Protein AF-X1KHT3-F1 (afdb_monomer)

InterPro domains:
  IPR025605 OST-HTH/LOTUS domain [PF12872] (5-56)
  IPR025605 OST-HTH/LOTUS domain [PS51644] (1-65)
  IPR041966 LOTUS-like domain [G3DSA:3.30.420.610] (1-63)

Radius of gyration: 14.32 Å; Cα contacts (8 Å, |Δi|>4): 78; chains: 1; bounding box: 42×28×34 Å

Organism: NCBI:txid412755

Mean predicted aligned error: 7.58 Å

pLDDT: mean 83.53, std 17.08, range [40.5, 95.5]

Folds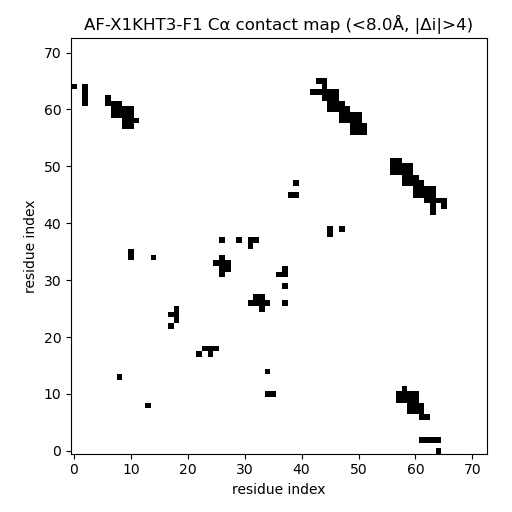eek 3Di:
DDLPPVFWDWQVVVVVVVCVVPVPDDVVVVVDPGSVRVVVVVVQFKDWDWAVVDVVIIIIIGTDPNPPDDDDD

Solvent-accessible surface area (backbone atoms only — not comparable to full-atom values): 4573 Å² total; per-residue (Å²): 132,77,62,60,85,88,52,65,40,48,48,70,59,51,52,56,50,48,37,70,78,35,73,83,64,50,44,55,84,76,76,22,96,33,61,71,58,47,50,60,75,40,58,80,51,35,41,77,46,79,40,77,91,41,88,75,64,42,48,31,36,26,68,37,73,75,74,71,91,80,76,88,134

Sequence (73 aa):
MVAREEEWINLSSMGSVLRRLDPAFDPRTFGHKGLLSLIKDYRKTFTLKRDDSKTPSVIYVALTAQQEDAGDG

Nearest PDB structures (foldseek):
  2kpm-assembly1_A  TM=7.748E-01  e=1.563E-02  Nitrosomonas europaea
  2kzv-assembly1_A  TM=6.275E-01  e=4.465E-02  Chromobacterium violaceum
  9bd2-assembly1_A  TM=5.610E-01  e=1.040E+00  Homo sapiens
  6wjh-assembly1_A  TM=5.458E-01  e=4.574E+00  Homo sapiens
  7q34-assembly2_C  TM=5.341E-01  e=9.594E+00  Lactococcus lactis subsp. lactis

Secondary structure (DSSP, 8-state):
----GGG-EEHHHHHHHHHHH-TT--GGGGT-SSHHHHHHHTTTTEEEEEETTSSSPEEEEEE----------

Structure (mmCIF, N/CA/C/O backbone):
data_AF-X1KHT3-F1
#
_entry.id   AF-X1KHT3-F1
#
loop_
_atom_site.group_PDB
_atom_site.id
_atom_site.type_symbol
_atom_site.label_atom_id
_atom_site.label_alt_id
_atom_site.label_comp_id
_atom_site.label_asym_id
_atom_site.label_entity_id
_atom_site.label_seq_id
_atom_site.pdbx_PDB_ins_code
_atom_site.Cartn_x
_atom_site.Cartn_y
_atom_site.Cartn_z
_atom_site.occupancy
_atom_site.B_iso_or_equiv
_atom_site.auth_seq_id
_atom_site.auth_comp_id
_atom_site.auth_asym_id
_atom_site.auth_atom_id
_atom_site.pdbx_PDB_model_num
ATOM 1 N N . MET A 1 1 ? -7.594 -0.104 22.134 1.00 47.69 1 MET A N 1
ATOM 2 C CA . MET A 1 1 ? -6.627 -1.219 22.166 1.00 47.69 1 MET A CA 1
ATOM 3 C C . MET A 1 1 ? -5.422 -0.791 21.356 1.00 47.69 1 MET A C 1
ATOM 5 O O . MET A 1 1 ? -5.592 -0.300 20.247 1.00 47.69 1 MET A O 1
ATOM 9 N N . VAL A 1 2 ? -4.249 -0.834 21.980 1.00 41.78 2 VAL A N 1
ATOM 10 C CA . VAL A 1 2 ? -2.981 -0.357 21.426 1.00 41.78 2 VAL A CA 1
ATOM 11 C C . VAL A 1 2 ? -2.595 -1.319 20.306 1.00 41.78 2 VAL A C 1
ATOM 13 O O . VAL A 1 2 ? -2.352 -2.490 20.585 1.00 41.78 2 VAL A O 1
ATOM 16 N N . ALA A 1 3 ? -2.570 -0.862 19.047 1.00 48.88 3 ALA A N 1
ATOM 17 C CA . ALA A 1 3 ? -1.702 -1.509 18.066 1.00 48.88 3 ALA A CA 1
ATOM 18 C C . ALA A 1 3 ? -0.333 -1.499 18.734 1.00 48.88 3 ALA A C 1
ATOM 20 O O . ALA A 1 3 ? 0.156 -0.398 19.003 1.00 48.88 3 ALA A O 1
ATOM 21 N N . ARG A 1 4 ? 0.164 -2.676 19.159 1.00 51.72 4 ARG A N 1
ATOM 22 C CA . ARG A 1 4 ? 1.403 -2.789 19.937 1.00 51.72 4 ARG A CA 1
ATOM 23 C C . ARG A 1 4 ? 2.392 -1.863 19.259 1.00 51.72 4 ARG A C 1
ATOM 25 O O . ARG A 1 4 ? 2.649 -2.022 18.070 1.00 51.72 4 ARG A O 1
ATOM 32 N N . GLU A 1 5 ? 2.842 -0.831 19.964 1.00 49.69 5 GLU A N 1
ATOM 33 C CA . GLU A 1 5 ? 3.650 0.245 19.374 1.00 49.69 5 GLU A CA 1
ATOM 34 C C . GLU A 1 5 ? 4.931 -0.313 18.711 1.00 49.69 5 GLU A C 1
ATOM 36 O O . GLU A 1 5 ? 5.549 0.341 17.877 1.00 49.69 5 GLU A O 1
ATOM 41 N N . GLU A 1 6 ? 5.243 -1.573 19.026 1.00 54.84 6 GLU A N 1
ATOM 42 C CA . GLU A 1 6 ? 6.250 -2.478 18.481 1.00 54.84 6 GLU A CA 1
ATOM 43 C C . GLU A 1 6 ? 6.015 -2.977 17.033 1.00 54.84 6 GLU A C 1
ATOM 45 O O . GLU A 1 6 ? 6.934 -3.554 16.457 1.00 54.84 6 GLU A O 1
ATOM 50 N N . GLU A 1 7 ? 4.849 -2.766 16.406 1.00 75.81 7 GLU A N 1
ATOM 51 C CA . GLU A 1 7 ? 4.530 -3.331 15.073 1.00 75.81 7 GLU A CA 1
ATOM 52 C C . GLU A 1 7 ? 4.407 -2.286 13.946 1.00 75.81 7 GLU A C 1
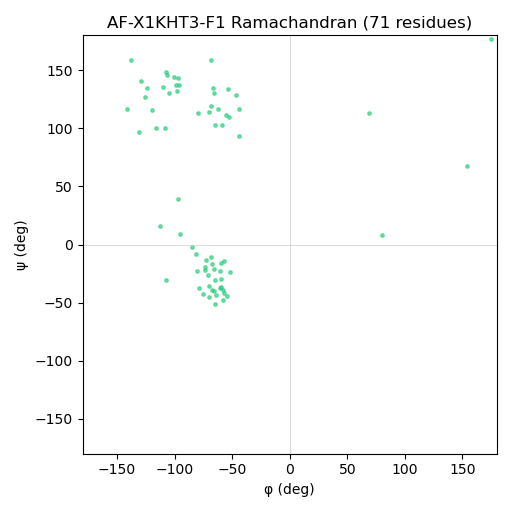ATOM 54 O O . GLU A 1 7 ? 3.884 -2.558 12.866 1.00 75.81 7 GLU A O 1
ATOM 59 N N . TRP A 1 8 ? 4.902 -1.065 14.160 1.00 89.75 8 TRP A N 1
ATOM 60 C CA . TRP A 1 8 ? 5.063 -0.109 13.062 1.00 89.75 8 TRP A CA 1
ATOM 61 C C . TRP A 1 8 ? 6.325 -0.428 12.268 1.00 89.75 8 TRP A C 1
ATOM 63 O O . TRP A 1 8 ? 7.443 -0.229 12.739 1.00 89.75 8 TRP A O 1
ATOM 73 N N . ILE A 1 9 ? 6.160 -0.852 11.020 1.00 92.50 9 ILE A N 1
ATOM 74 C CA . ILE A 1 9 ? 7.276 -1.123 10.113 1.00 92.50 9 ILE A CA 1
ATOM 75 C C . ILE A 1 9 ? 7.387 -0.037 9.050 1.00 92.50 9 ILE A C 1
ATOM 77 O O . ILE A 1 9 ? 6.396 0.519 8.579 1.00 92.50 9 ILE A O 1
ATOM 81 N N . ASN A 1 10 ? 8.614 0.277 8.642 1.00 93.94 10 ASN A N 1
ATOM 82 C CA . ASN A 1 10 ? 8.852 1.200 7.539 1.00 93.94 10 ASN A CA 1
ATOM 83 C C . ASN A 1 10 ? 8.337 0.590 6.222 1.00 93.94 10 ASN A C 1
ATOM 85 O O . ASN A 1 10 ? 8.685 -0.542 5.875 1.00 93.94 10 ASN A O 1
ATOM 89 N N . LEU A 1 11 ? 7.546 1.348 5.463 1.00 94.25 11 LEU A N 1
ATOM 90 C CA . LEU A 1 11 ? 6.940 0.885 4.214 1.00 94.25 11 LEU A CA 1
ATOM 91 C C . LEU A 1 11 ? 7.988 0.467 3.168 1.00 94.25 11 LEU A C 1
ATOM 93 O O . LEU A 1 11 ? 7.787 -0.508 2.443 1.00 94.25 11 LEU A O 1
ATOM 97 N N . SER A 1 12 ? 9.118 1.172 3.098 1.00 92.44 12 SER A N 1
ATOM 98 C CA . SER A 1 12 ? 10.226 0.833 2.197 1.00 92.44 12 SER A CA 1
ATOM 99 C C . SER A 1 12 ? 10.891 -0.484 2.599 1.00 92.44 12 SER A C 1
ATOM 101 O O . SER A 1 12 ? 11.221 -1.302 1.735 1.00 92.44 12 SER A O 1
ATOM 103 N N . SER A 1 13 ? 11.038 -0.730 3.906 1.00 93.75 13 SER A N 1
ATOM 104 C CA . SER A 1 13 ? 11.523 -2.015 4.420 1.00 93.75 13 SER A CA 1
ATOM 105 C C . SER A 1 13 ? 10.551 -3.144 4.084 1.00 93.75 13 SER A C 1
ATOM 107 O O . SER A 1 13 ? 10.985 -4.181 3.587 1.00 93.75 13 SER A O 1
ATOM 109 N N . MET A 1 14 ? 9.241 -2.924 4.252 1.00 93.44 14 MET A N 1
ATOM 110 C CA . MET A 1 14 ? 8.214 -3.898 3.868 1.00 93.44 14 MET A CA 1
ATOM 111 C C . MET A 1 14 ? 8.301 -4.248 2.379 1.00 93.44 14 MET A C 1
ATOM 113 O O . MET A 1 14 ? 8.351 -5.423 2.032 1.00 93.44 14 MET A O 1
ATOM 117 N N . GLY A 1 15 ? 8.402 -3.250 1.495 1.00 93.12 15 GLY A N 1
ATOM 118 C CA . GLY A 1 15 ? 8.553 -3.488 0.055 1.00 93.12 15 GLY A CA 1
ATOM 119 C C . GLY A 1 15 ? 9.815 -4.271 -0.306 1.00 93.12 15 GLY A C 1
ATOM 120 O O . GLY A 1 15 ? 9.777 -5.141 -1.174 1.00 93.12 15 GLY A O 1
ATOM 121 N N . SER A 1 16 ? 10.916 -4.012 0.401 1.00 93.62 16 SER A N 1
ATOM 122 C CA . SER A 1 16 ? 12.171 -4.747 0.211 1.00 93.62 16 SER A CA 1
ATOM 123 C C . SER A 1 16 ? 12.041 -6.215 0.618 1.00 93.62 16 SER A C 1
ATOM 125 O O . SER A 1 16 ? 12.565 -7.087 -0.069 1.00 93.62 16 SER A O 1
ATOM 127 N N . VAL A 1 17 ? 11.333 -6.503 1.715 1.00 94.31 17 VAL A N 1
ATOM 128 C CA . VAL A 1 17 ? 11.064 -7.877 2.165 1.00 94.31 17 VAL A CA 1
ATOM 129 C C . VAL A 1 17 ? 10.097 -8.584 1.219 1.00 94.31 17 VAL A C 1
ATOM 131 O O . VAL A 1 17 ? 10.388 -9.702 0.805 1.00 94.31 17 VAL A O 1
ATOM 134 N N . LEU A 1 18 ? 9.008 -7.928 0.803 1.00 93.62 18 LEU A N 1
ATOM 135 C CA . LEU A 1 18 ? 8.040 -8.489 -0.148 1.00 93.62 18 LEU A CA 1
ATOM 136 C C . LEU A 1 18 ? 8.724 -8.954 -1.432 1.00 93.62 18 LEU A C 1
ATOM 138 O O . LEU A 1 18 ? 8.494 -10.072 -1.869 1.00 93.62 18 LEU A O 1
ATOM 142 N N . ARG A 1 19 ? 9.644 -8.152 -1.974 1.00 93.50 19 ARG A N 1
ATOM 143 C CA . ARG A 1 19 ? 10.377 -8.505 -3.196 1.00 93.50 19 ARG A CA 1
ATOM 144 C C . ARG A 1 19 ? 11.443 -9.589 -3.003 1.00 93.50 19 ARG A C 1
ATOM 146 O O . ARG A 1 19 ? 11.873 -10.197 -3.976 1.00 93.50 19 ARG A O 1
ATOM 153 N N . ARG A 1 20 ? 11.895 -9.829 -1.766 1.00 95.25 20 ARG A N 1
ATOM 154 C CA . ARG A 1 20 ? 12.761 -10.976 -1.431 1.00 95.25 20 ARG A CA 1
ATOM 155 C C . ARG A 1 20 ? 11.960 -12.270 -1.310 1.00 95.25 20 ARG A C 1
ATOM 157 O O . ARG A 1 20 ? 12.474 -13.315 -1.686 1.00 95.25 20 ARG A O 1
ATOM 164 N N . LEU A 1 21 ? 10.745 -12.192 -0.768 1.00 95.50 21 LEU A N 1
ATOM 165 C CA . LEU A 1 21 ? 9.844 -13.337 -0.618 1.00 95.50 21 LEU A CA 1
ATOM 166 C C . LEU A 1 21 ? 9.207 -13.733 -1.952 1.00 95.50 21 LEU A C 1
ATOM 168 O O . LEU A 1 21 ? 9.152 -14.912 -2.281 1.00 95.50 21 LEU A O 1
ATOM 172 N N . ASP A 1 22 ? 8.775 -12.741 -2.723 1.00 94.62 22 ASP A N 1
ATOM 173 C CA . ASP A 1 22 ? 8.218 -12.895 -4.058 1.00 94.62 22 ASP A CA 1
ATOM 174 C C . ASP A 1 22 ? 8.907 -11.908 -5.021 1.00 94.62 22 ASP A C 1
ATOM 176 O O . ASP A 1 22 ? 8.536 -10.732 -5.098 1.00 94.62 22 ASP A O 1
ATOM 180 N N . PRO A 1 23 ? 9.923 -12.358 -5.778 1.00 94.12 23 PRO A N 1
ATOM 181 C CA . PRO A 1 23 ? 10.608 -11.524 -6.765 1.00 94.12 23 PRO A CA 1
ATOM 182 C C . PRO A 1 23 ? 9.701 -10.994 -7.882 1.00 94.12 23 PRO A C 1
ATOM 184 O O . PRO A 1 23 ? 10.038 -9.978 -8.498 1.00 94.12 23 PRO A O 1
ATOM 187 N N . ALA A 1 24 ? 8.569 -11.659 -8.149 1.00 93.75 24 ALA A N 1
ATOM 188 C CA . ALA A 1 24 ? 7.585 -11.227 -9.138 1.00 93.75 24 ALA A CA 1
ATOM 189 C C . ALA A 1 24 ? 6.638 -10.146 -8.592 1.00 93.75 24 ALA A C 1
ATOM 191 O O . ALA A 1 24 ? 5.896 -9.537 -9.365 1.00 93.75 24 ALA A O 1
ATOM 192 N N . PHE A 1 25 ? 6.692 -9.855 -7.288 1.00 93.81 25 PHE A N 1
ATOM 193 C CA . PHE A 1 25 ? 5.879 -8.817 -6.678 1.00 93.81 25 PHE A CA 1
ATOM 194 C C . PHE A 1 25 ? 6.203 -7.435 -7.266 1.00 93.81 25 PHE A C 1
ATOM 196 O O . PHE A 1 25 ? 7.300 -6.878 -7.100 1.00 93.81 25 PHE A O 1
ATOM 203 N N . ASP A 1 26 ? 5.202 -6.847 -7.916 1.00 90.50 26 ASP A N 1
ATOM 204 C CA . ASP A 1 26 ? 5.205 -5.469 -8.393 1.00 90.50 26 ASP A CA 1
ATOM 205 C C . ASP A 1 26 ? 3.808 -4.855 -8.178 1.00 90.50 26 ASP A C 1
ATOM 207 O O . ASP A 1 26 ? 2.847 -5.295 -8.802 1.00 90.50 26 ASP A O 1
ATOM 211 N N . PRO A 1 27 ? 3.659 -3.808 -7.344 1.00 91.88 27 PRO A N 1
ATOM 212 C CA . PRO A 1 27 ? 2.385 -3.111 -7.140 1.00 91.88 27 PRO A CA 1
ATOM 213 C C . PRO A 1 27 ? 1.699 -2.643 -8.435 1.00 91.88 27 PRO A C 1
ATOM 215 O O . PRO A 1 27 ? 0.484 -2.446 -8.458 1.00 91.88 27 PRO A O 1
ATOM 218 N N . ARG A 1 28 ? 2.462 -2.458 -9.518 1.00 91.25 28 ARG A N 1
ATOM 219 C CA . ARG A 1 28 ? 1.948 -2.029 -10.823 1.00 91.25 28 ARG A CA 1
ATOM 220 C C . ARG A 1 28 ? 1.132 -3.103 -11.529 1.00 91.25 28 ARG A C 1
ATOM 222 O O . ARG A 1 28 ? 0.247 -2.740 -12.298 1.00 91.25 28 ARG A O 1
ATOM 229 N N . THR A 1 29 ? 1.363 -4.390 -11.253 1.00 92.94 29 THR A N 1
ATOM 230 C CA . THR A 1 29 ? 0.530 -5.480 -11.803 1.00 92.94 29 THR A CA 1
ATOM 231 C C . THR A 1 29 ? -0.899 -5.427 -11.260 1.00 92.94 29 THR A C 1
ATOM 233 O O . THR A 1 29 ? -1.823 -5.899 -11.911 1.00 92.94 29 THR A O 1
ATOM 236 N N . PHE A 1 30 ? -1.086 -4.764 -10.117 1.00 89.62 30 PHE A N 1
ATOM 237 C CA . PHE A 1 30 ? -2.376 -4.487 -9.490 1.00 89.62 30 PHE A CA 1
ATOM 238 C C . PHE A 1 30 ? -2.936 -3.096 -9.851 1.00 89.62 30 PHE A C 1
ATOM 240 O O . PHE A 1 30 ? -3.899 -2.644 -9.244 1.00 89.62 30 PHE A O 1
ATOM 247 N N . GLY A 1 31 ? -2.331 -2.372 -10.802 1.00 93.19 31 GLY A N 1
ATOM 248 C CA . GLY A 1 31 ? -2.783 -1.035 -11.214 1.00 93.19 31 GLY A CA 1
ATOM 249 C C . GLY A 1 31 ? -2.346 0.114 -10.295 1.00 93.19 31 GLY A C 1
ATOM 250 O O . GLY A 1 31 ? -2.759 1.258 -10.492 1.00 93.19 31 GLY A O 1
ATOM 251 N N . HIS A 1 32 ? -1.475 -0.142 -9.315 1.00 94.81 32 HIS A N 1
ATOM 252 C CA . HIS A 1 32 ? -1.007 0.879 -8.379 1.00 94.81 32 HIS A CA 1
ATOM 253 C C . HIS A 1 32 ? 0.342 1.476 -8.783 1.00 94.81 32 HIS A C 1
ATOM 255 O O . HIS A 1 32 ? 1.267 0.790 -9.207 1.00 94.81 32 HIS A O 1
ATOM 261 N N . LYS A 1 33 ? 0.509 2.785 -8.557 1.00 92.25 33 LYS A N 1
ATOM 262 C CA . LYS A 1 33 ? 1.764 3.503 -8.866 1.00 92.25 33 LYS A CA 1
ATOM 263 C C . LYS A 1 33 ? 2.951 3.082 -7.983 1.00 92.25 33 LYS A C 1
ATOM 265 O O . LYS A 1 33 ? 4.096 3.377 -8.313 1.00 92.25 33 LYS A O 1
ATOM 270 N N . GLY A 1 34 ? 2.682 2.415 -6.862 1.00 93.00 34 GLY A N 1
ATOM 271 C CA . GLY A 1 34 ? 3.680 1.905 -5.926 1.00 93.00 34 GLY A CA 1
ATOM 272 C C . GLY A 1 34 ? 3.032 1.295 -4.685 1.00 93.00 34 GLY A C 1
ATOM 273 O O . GLY A 1 34 ? 1.813 1.369 -4.515 1.00 93.00 34 GLY A O 1
ATOM 274 N N . LEU A 1 35 ? 3.856 0.737 -3.793 1.00 94.12 35 LEU A N 1
ATOM 275 C CA . LEU A 1 35 ? 3.388 -0.008 -2.619 1.00 94.12 35 LEU A CA 1
ATOM 276 C C . LEU A 1 35 ? 2.475 0.827 -1.713 1.00 94.12 35 LEU A C 1
ATOM 278 O O . LEU A 1 35 ? 1.450 0.336 -1.264 1.00 94.12 35 LEU A O 1
ATOM 282 N N . LEU A 1 36 ? 2.779 2.115 -1.515 1.00 94.19 36 LEU A N 1
ATOM 283 C CA . LEU A 1 36 ? 1.915 3.012 -0.739 1.00 94.19 36 LEU A CA 1
ATOM 284 C C . LEU A 1 36 ? 0.492 3.087 -1.304 1.00 94.19 36 LEU A C 1
ATOM 286 O O . LEU A 1 36 ? -0.465 3.124 -0.540 1.00 94.19 36 LEU A O 1
ATOM 290 N N . SER A 1 37 ? 0.350 3.158 -2.630 1.00 95.12 37 SER A N 1
ATOM 291 C CA . SER A 1 37 ? -0.970 3.244 -3.256 1.00 95.12 37 SER A CA 1
ATOM 292 C C . SER A 1 37 ? -1.734 1.934 -3.130 1.00 95.12 37 SER A C 1
ATOM 294 O O . SER A 1 37 ? -2.935 2.002 -2.934 1.00 95.12 37 SER A O 1
ATOM 296 N N . LEU A 1 38 ? -1.050 0.791 -3.205 1.00 94.69 38 LEU A N 1
ATOM 297 C CA . LEU A 1 38 ? -1.660 -0.521 -2.999 1.00 94.69 38 LEU A CA 1
ATOM 298 C C . LEU A 1 38 ? -2.162 -0.666 -1.557 1.00 94.69 38 LEU A C 1
ATOM 300 O O . LEU A 1 38 ? -3.321 -0.975 -1.330 1.00 94.69 38 LEU A O 1
ATOM 304 N N . ILE A 1 3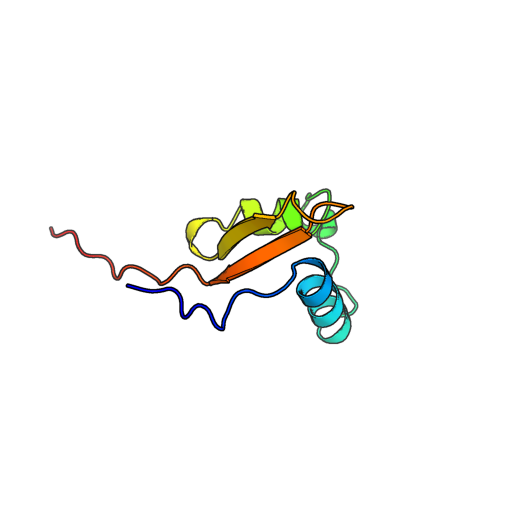9 ? -1.315 -0.379 -0.566 1.00 93.44 39 ILE A N 1
ATOM 305 C CA . ILE A 1 39 ? -1.664 -0.557 0.854 1.00 93.44 39 ILE A CA 1
ATOM 306 C C . ILE A 1 39 ? -2.804 0.373 1.294 1.00 93.44 39 ILE A C 1
ATOM 308 O O . ILE A 1 39 ? -3.602 -0.001 2.150 1.00 93.44 39 ILE A O 1
ATOM 312 N N . LYS A 1 40 ? -2.929 1.561 0.688 1.00 92.94 40 LYS A N 1
ATOM 313 C CA . LYS A 1 40 ? -4.043 2.487 0.954 1.00 92.94 40 LYS A CA 1
ATOM 314 C C . LYS A 1 40 ? -5.420 1.894 0.645 1.00 92.94 40 LYS A C 1
ATOM 316 O O . LYS A 1 40 ? -6.380 2.258 1.326 1.00 92.94 40 LYS A O 1
ATOM 321 N N . ASP A 1 41 ? -5.516 0.984 -0.318 1.00 94.12 41 ASP A N 1
ATOM 322 C CA . ASP A 1 41 ? -6.782 0.330 -0.664 1.00 94.12 41 ASP A CA 1
ATOM 323 C C . ASP A 1 41 ? -7.193 -0.706 0.398 1.00 94.12 41 ASP A C 1
ATOM 325 O O . ASP A 1 41 ? -8.378 -0.961 0.605 1.00 94.12 41 ASP A O 1
ATOM 329 N N . TYR A 1 42 ? -6.233 -1.201 1.185 1.00 91.25 42 TYR A N 1
ATOM 330 C CA . TYR A 1 42 ? -6.435 -2.146 2.287 1.00 91.25 42 TYR A CA 1
ATOM 331 C C . TYR A 1 42 ? -6.511 -1.455 3.659 1.00 91.25 42 TYR A C 1
ATOM 333 O O . TYR A 1 42 ? -6.031 -1.976 4.665 1.00 91.25 42 TYR A O 1
ATOM 341 N N . ARG A 1 43 ? -7.167 -0.291 3.738 1.00 87.25 43 ARG A N 1
ATOM 342 C CA . ARG A 1 43 ? -7.319 0.511 4.975 1.00 87.25 43 ARG A CA 1
ATOM 343 C C . ARG A 1 43 ? -8.023 -0.189 6.147 1.00 87.25 43 ARG A C 1
ATOM 345 O O . ARG A 1 43 ? -7.995 0.316 7.260 1.00 87.25 43 ARG A O 1
ATOM 352 N N . LYS A 1 44 ? -8.719 -1.300 5.882 1.00 87.75 44 LYS A N 1
ATOM 353 C CA . LYS A 1 44 ? -9.344 -2.143 6.916 1.00 87.75 44 LYS A CA 1
ATOM 354 C C . LYS A 1 44 ? -8.337 -3.082 7.588 1.00 87.75 44 LYS A C 1
ATOM 356 O 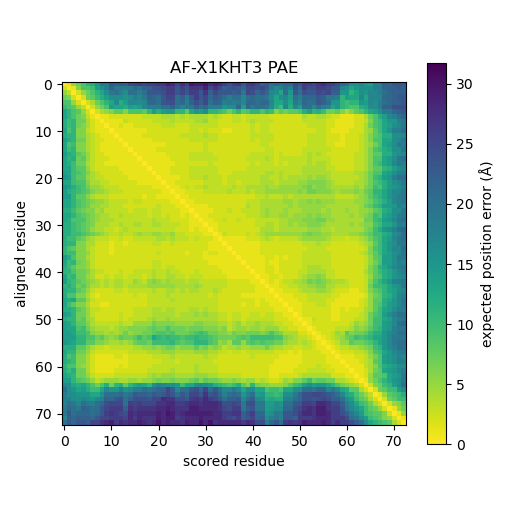O . LYS A 1 44 ? -8.585 -3.540 8.693 1.00 87.75 44 LYS A O 1
ATOM 361 N N . THR A 1 45 ? -7.237 -3.377 6.901 1.00 88.19 45 THR A N 1
ATOM 362 C CA . THR A 1 45 ? -6.206 -4.328 7.328 1.00 88.19 45 THR A CA 1
ATOM 363 C C . THR A 1 45 ? -4.938 -3.615 7.770 1.00 88.19 45 THR A C 1
ATOM 365 O O . THR A 1 45 ? -4.235 -4.119 8.639 1.00 88.19 45 THR A O 1
ATOM 368 N N . PHE A 1 46 ? -4.635 -2.453 7.185 1.00 91.50 46 PHE A N 1
ATOM 369 C CA . PHE A 1 46 ? -3.418 -1.706 7.466 1.00 91.50 46 PHE A CA 1
ATOM 370 C C . PHE A 1 46 ? -3.701 -0.278 7.910 1.00 91.50 46 PHE A C 1
ATOM 372 O O . PHE A 1 46 ? -4.436 0.475 7.266 1.00 91.50 46 PHE A O 1
ATOM 379 N N . THR A 1 47 ? -2.995 0.125 8.961 1.00 91.62 47 THR A N 1
ATOM 380 C CA . THR A 1 47 ? -2.918 1.505 9.426 1.00 91.62 47 THR A CA 1
ATOM 381 C C . THR A 1 47 ? -1.635 2.134 8.893 1.00 91.62 47 THR A C 1
ATOM 383 O O . THR A 1 47 ? -0.559 1.550 8.998 1.00 91.62 47 THR A O 1
ATOM 386 N N . LEU A 1 48 ? -1.734 3.340 8.330 1.00 92.25 48 LEU A N 1
ATOM 387 C CA . LEU A 1 48 ? -0.596 4.091 7.796 1.00 92.25 48 LEU A CA 1
ATOM 388 C C . LEU A 1 48 ? -0.304 5.313 8.668 1.00 92.25 48 LEU A C 1
ATOM 390 O O . LEU A 1 48 ? -1.212 6.073 9.001 1.00 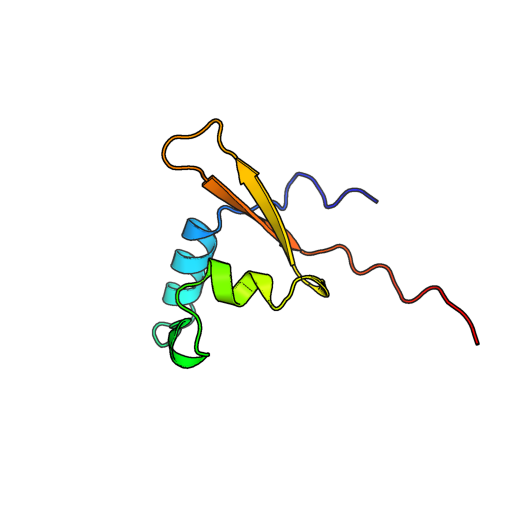92.25 48 LEU A O 1
ATOM 394 N N . LYS A 1 49 ? 0.974 5.546 8.971 1.00 92.19 49 LYS A N 1
ATOM 395 C CA . LYS A 1 49 ? 1.460 6.739 9.674 1.00 92.19 49 LYS A CA 1
ATOM 396 C C . LYS A 1 49 ? 2.550 7.399 8.844 1.00 92.19 49 LYS A C 1
ATOM 398 O O . LYS A 1 49 ? 3.516 6.750 8.457 1.00 92.19 49 LYS A O 1
ATOM 403 N N . ARG A 1 50 ? 2.405 8.693 8.565 1.00 93.19 50 ARG A N 1
ATOM 404 C CA . ARG A 1 50 ? 3.460 9.501 7.946 1.00 93.19 50 ARG A CA 1
ATOM 405 C C . ARG A 1 50 ? 4.237 10.232 9.029 1.00 93.19 50 A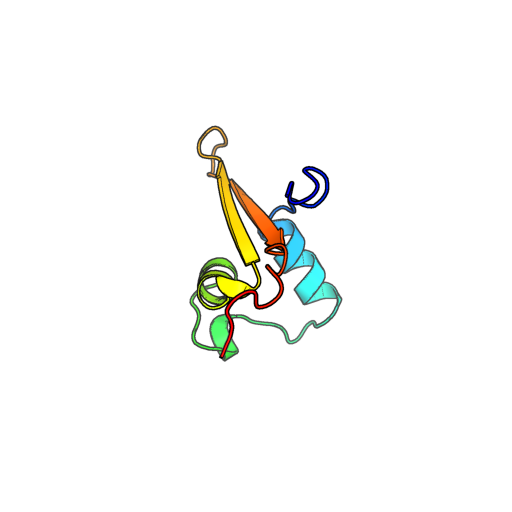RG A C 1
ATOM 407 O O 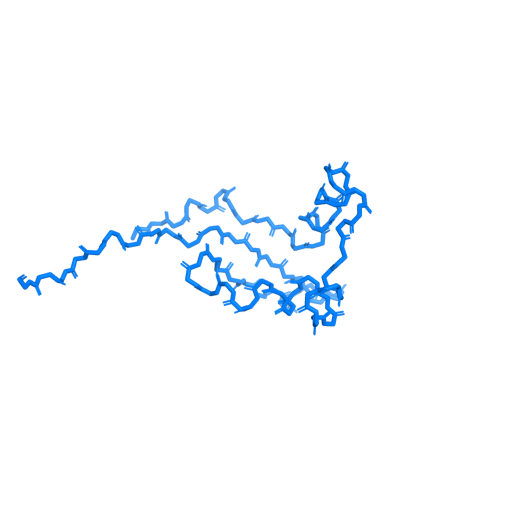. ARG A 1 50 ? 3.640 10.760 9.961 1.00 93.19 50 ARG A O 1
ATOM 414 N N . ASP A 1 51 ? 5.549 10.253 8.879 1.00 92.69 51 ASP A N 1
ATOM 415 C CA . ASP A 1 51 ? 6.465 11.040 9.686 1.00 92.69 51 ASP A CA 1
ATOM 416 C C . ASP A 1 51 ? 7.168 12.062 8.787 1.00 92.69 51 ASP A C 1
ATOM 418 O O . ASP A 1 51 ? 8.091 11.731 8.038 1.00 92.69 51 ASP A O 1
ATOM 422 N N . ASP A 1 52 ? 6.678 13.299 8.845 1.00 92.94 52 ASP A N 1
ATOM 423 C CA . ASP A 1 52 ? 7.216 14.450 8.115 1.00 92.94 52 ASP A CA 1
ATOM 424 C C . ASP A 1 52 ? 8.386 15.125 8.851 1.00 92.94 52 ASP A C 1
ATOM 426 O O . ASP A 1 52 ? 8.988 16.056 8.324 1.00 92.94 52 ASP A O 1
ATOM 430 N N . SER A 1 53 ? 8.752 14.654 10.053 1.00 91.94 53 SER A N 1
ATOM 431 C CA . SER A 1 53 ? 9.964 15.124 10.745 1.00 91.94 53 SER A CA 1
ATOM 432 C C . SER A 1 53 ? 11.252 14.590 10.105 1.00 91.94 53 SER A C 1
ATOM 434 O O . SER A 1 53 ? 12.352 15.060 10.403 1.00 91.94 53 SER A O 1
ATOM 436 N N . LYS A 1 54 ? 11.125 13.592 9.222 1.00 87.25 54 LYS A N 1
ATOM 437 C CA . LYS A 1 54 ? 12.213 13.007 8.439 1.00 87.25 54 LYS A CA 1
ATOM 438 C C . LYS A 1 54 ? 12.195 13.569 7.020 1.00 87.25 54 LYS A C 1
ATOM 440 O O . LYS A 1 54 ? 11.131 13.751 6.439 1.00 87.25 54 LYS A O 1
ATOM 445 N N . THR A 1 55 ? 13.380 13.764 6.445 1.00 85.88 55 THR A N 1
ATOM 446 C CA . THR A 1 55 ? 13.540 14.187 5.049 1.00 85.88 55 THR A CA 1
ATOM 447 C C . THR A 1 55 ? 14.333 13.124 4.284 1.00 85.88 55 THR A C 1
ATOM 449 O O . THR A 1 55 ? 15.504 12.915 4.605 1.00 85.88 55 THR A O 1
ATOM 452 N N . PRO A 1 56 ? 13.739 12.458 3.275 1.00 84.38 56 PRO A N 1
ATOM 453 C CA . PRO A 1 56 ? 12.333 12.561 2.861 1.00 84.38 56 PRO A CA 1
ATOM 454 C C . PRO A 1 56 ? 11.360 11.976 3.904 1.00 84.38 56 PRO A C 1
ATOM 456 O O . PRO A 1 56 ? 11.763 11.141 4.717 1.00 84.38 56 PRO A O 1
ATOM 459 N N . SER A 1 57 ? 10.084 12.389 3.853 1.00 90.38 57 SER A N 1
ATOM 460 C CA . SER A 1 57 ? 9.041 11.896 4.764 1.00 90.38 57 SER A CA 1
ATOM 461 C C . SER A 1 57 ? 8.970 10.372 4.742 1.00 90.38 57 SER A C 1
ATOM 463 O O . SER A 1 57 ? 8.922 9.747 3.677 1.00 90.38 57 SER A O 1
ATOM 465 N N . VAL A 1 58 ? 8.912 9.767 5.925 1.00 93.12 58 VAL A N 1
ATOM 466 C CA . VAL A 1 58 ? 8.883 8.311 6.081 1.00 93.12 58 VAL A CA 1
ATOM 467 C C . VAL A 1 58 ? 7.449 7.847 6.303 1.00 93.12 58 VAL A C 1
ATOM 469 O O . VAL A 1 58 ? 6.696 8.461 7.054 1.00 93.12 58 VAL A O 1
ATOM 472 N N . ILE A 1 59 ? 7.058 6.750 5.653 1.00 94.44 59 ILE A N 1
ATOM 473 C CA . ILE A 1 59 ? 5.770 6.099 5.900 1.00 94.44 59 ILE A CA 1
ATOM 474 C C . ILE A 1 59 ? 5.999 4.827 6.703 1.00 94.44 59 ILE A C 1
ATOM 476 O O . ILE A 1 59 ? 6.813 3.983 6.325 1.00 94.44 59 ILE A O 1
ATOM 480 N N . TYR A 1 60 ? 5.229 4.683 7.770 1.00 94.19 60 TYR A N 1
ATOM 481 C CA . TYR A 1 60 ? 5.111 3.475 8.561 1.00 94.19 60 TYR A CA 1
ATOM 482 C C . TYR A 1 60 ? 3.761 2.813 8.306 1.00 94.19 60 TYR A C 1
ATOM 484 O O . TYR A 1 60 ? 2.760 3.485 8.037 1.00 94.19 60 TYR A O 1
ATOM 492 N N . VAL A 1 61 ? 3.745 1.492 8.397 1.00 92.94 61 VAL A N 1
ATOM 493 C CA . VAL A 1 61 ? 2.564 0.646 8.270 1.00 92.94 61 VAL A CA 1
ATOM 494 C C . VAL A 1 61 ? 2.510 -0.306 9.461 1.00 92.94 61 VAL A C 1
ATOM 496 O O . VAL A 1 61 ? 3.547 -0.784 9.906 1.00 92.94 61 VAL A O 1
ATOM 499 N N . ALA A 1 62 ? 1.316 -0.549 9.982 1.00 91.81 62 ALA A N 1
ATOM 500 C CA . ALA A 1 62 ? 1.040 -1.546 11.012 1.00 91.81 62 ALA A CA 1
ATOM 501 C C . ALA A 1 62 ? -0.258 -2.275 10.655 1.00 91.81 62 ALA A C 1
ATOM 503 O O . ALA A 1 62 ? -1.077 -1.734 9.901 1.00 91.81 62 ALA A O 1
ATOM 504 N N . LEU A 1 63 ? -0.474 -3.473 11.194 1.00 89.75 63 LEU A N 1
ATOM 505 C CA . LEU A 1 63 ? -1.771 -4.127 11.068 1.00 89.75 63 LEU A CA 1
ATOM 506 C C . LEU A 1 63 ? -2.819 -3.330 11.851 1.00 89.75 63 LEU A C 1
ATOM 508 O O . LEU A 1 63 ? -2.603 -2.882 12.981 1.00 89.75 63 LEU A O 1
ATOM 512 N N . THR A 1 64 ? -3.969 -3.112 11.229 1.00 85.94 64 THR A N 1
ATOM 513 C CA . THR A 1 64 ? -5.147 -2.619 11.929 1.00 85.94 64 THR A CA 1
ATOM 514 C C . THR A 1 64 ? -5.593 -3.738 12.855 1.00 85.94 64 THR A C 1
ATOM 516 O O . THR A 1 64 ? -5.896 -4.835 12.392 1.00 85.94 64 THR A O 1
ATOM 519 N N . ALA A 1 65 ? -5.603 -3.480 14.165 1.00 71.56 65 ALA A N 1
ATOM 520 C CA . ALA A 1 65 ? -6.215 -4.396 15.113 1.00 71.56 65 ALA A CA 1
ATOM 521 C C . ALA A 1 65 ? -7.657 -4.613 14.650 1.00 71.56 65 ALA A C 1
ATOM 523 O O . ALA A 1 65 ? -8.444 -3.664 14.637 1.00 71.56 65 ALA A O 1
ATOM 524 N N . GLN A 1 66 ? -7.954 -5.825 14.183 1.00 55.69 66 GLN A N 1
ATOM 525 C CA . GLN A 1 66 ? -9.282 -6.208 13.743 1.00 55.69 66 GLN A CA 1
ATOM 526 C C . GLN A 1 66 ? -10.196 -5.998 14.946 1.00 55.69 66 GLN A C 1
ATOM 528 O O . GLN A 1 66 ? -10.131 -6.745 15.919 1.00 55.69 66 GLN A O 1
ATOM 533 N N . GLN A 1 67 ? -10.968 -4.912 14.929 1.00 51.62 67 GLN A N 1
ATOM 534 C CA . GLN A 1 67 ? -12.087 -4.766 15.835 1.00 51.62 67 GLN A CA 1
ATOM 535 C C . GLN A 1 67 ? -13.026 -5.884 15.409 1.00 51.62 67 GLN A C 1
ATOM 537 O O . GLN A 1 67 ? -13.583 -5.835 14.312 1.00 51.62 67 GLN A O 1
ATOM 542 N N . GLU A 1 68 ? -13.040 -6.955 16.202 1.00 55.69 68 GLU A N 1
ATOM 543 C CA . GLU A 1 68 ? -14.024 -8.012 16.072 1.00 55.69 68 GLU A CA 1
ATOM 544 C C . GLU A 1 68 ? -15.379 -7.336 15.945 1.00 55.69 68 GLU A C 1
ATOM 546 O O . GLU A 1 68 ? -15.693 -6.406 16.692 1.00 55.69 68 GLU A O 1
ATOM 551 N N . ASP A 1 69 ? -16.082 -7.755 14.906 1.00 49.34 69 ASP A N 1
ATOM 552 C CA . ASP A 1 69 ? -17.425 -7.368 14.534 1.00 49.34 69 ASP A CA 1
ATOM 553 C C . ASP A 1 69 ? -18.315 -7.353 15.791 1.00 49.34 69 ASP A C 1
ATOM 555 O O . ASP A 1 69 ? -18.804 -8.377 16.259 1.00 49.34 69 ASP A O 1
ATOM 559 N N . ALA A 1 70 ? -18.424 -6.178 16.409 1.00 53.06 70 ALA A N 1
ATOM 560 C CA . ALA A 1 70 ? -19.327 -5.890 17.505 1.00 53.06 70 ALA A CA 1
ATOM 561 C C . ALA A 1 70 ? -20.418 -4.988 16.930 1.00 53.06 70 ALA A C 1
ATOM 563 O O . ALA A 1 70 ? -20.213 -3.788 16.735 1.00 53.06 70 ALA A O 1
ATOM 564 N N . GLY A 1 71 ? -21.554 -5.606 16.625 1.00 43.12 71 GLY A N 1
ATOM 565 C CA . GLY A 1 71 ? -22.759 -4.977 16.090 1.00 43.12 71 GLY A CA 1
ATOM 566 C C . GLY A 1 71 ? -23.559 -6.013 15.303 1.00 43.12 71 GLY A C 1
ATOM 567 O O . GLY A 1 71 ? -23.456 -6.056 14.086 1.00 43.12 71 GLY A O 1
ATOM 568 N N . ASP A 1 72 ? -24.116 -7.025 15.965 1.00 50.72 72 ASP A N 1
ATOM 569 C CA . ASP A 1 72 ? -25.444 -6.982 16.610 1.00 50.72 72 ASP A CA 1
ATOM 570 C C . ASP A 1 72 ? -26.589 -6.912 15.585 1.00 50.72 72 ASP A C 1
ATOM 572 O O . ASP A 1 72 ? -26.741 -5.936 14.845 1.00 50.72 72 ASP A O 1
ATOM 576 N N . GLY A 1 73 ? -27.356 -8.003 15.565 1.00 40.50 73 GLY A N 1
ATOM 577 C CA . GLY A 1 73 ? -28.507 -8.289 14.718 1.00 40.50 73 GLY A CA 1
ATOM 578 C C . GLY A 1 73 ? -28.898 -9.752 14.852 1.00 40.50 73 GLY A C 1
ATOM 579 O O . GLY A 1 73 ? -28.475 -10.538 13.978 1.00 40.50 73 GLY A O 1
#

=== Feature glossary ===
A reading guide for the features in this record.

Start from the sequence.

  · This is the polypeptide sequence — one letter per residue, N-terminus first. Length ranges from a few dozen residues for small domains to over a thousand for large multi-domain proteins.

Fold it, and you get atomic coordinates and the backbone conformation that goes with them.

  · Structure coordinates are given as an mmCIF _atom_site loop: one row per atom with element, residue name, chain id, sequence number, and x/y/z position in Å. Only the four main-chain atoms per residue are included here; side chains are omitted to keep the record compact.

  · Backbone dihedral angles. Every residue except chain termini has a φ (preceding-C → N → Cα → C) and a ψ (N → Cα → C → next-N). They are reported in degrees following the IUPAC sign convention. Secondary structure is essentially a statement about which (φ, ψ) basin each residue occupies.

  · The SS8 string is DSSP's per-residue secondary-structure call. α-helix (H) means an i→i+4 H-bond ladder; β-strand (E) means the residue participates in a β-sheet; 3₁₀ (G) and π (I) are tighter and wider helices; T/S are turns/bends; '-' is loop.

  · SS3 is a coarse helix/strand/coil call (letters a/b/c) made by the P-SEA algorithm from inter-Cα distances and dihedrals. It is less detailed than DSSP but needs only Cα positions.

Summarize the fold with a handful of shape descriptors and a per-residue structural alphabet.

  · Radius of gyration (Rg) is the root-mean-square distance of Cα atoms from their centroid — a single number for overall size and compactness. A globular domain of N residues has Rg ≈ 2.2·N^0.38 Å; an extended or disordered chain has a much larger Rg. The Cα contact count is the number of residue pairs whose Cα atoms are within 8 Å and are more than four positions apart in sequence — a standard proxy for tertiary packing density. The bounding box is the smallest axis-aligned box enclosing all Cα atoms.

  · The Foldseek 3Di string encodes local tertiary geometry as a 20-letter alphabet — one character per residue — derived from the relative positions of nearby Cα atoms. Unlike the amino-acid sequence, 3Di is a direct function of the 3D structure, so two proteins with the same fold have similar 3Di strings even at low sequence identity.

  · Solvent-accessible surface area (SASA) is the area in Å² traced out by the centre of a 1.4 Å probe sphere (a water molecule) rolled over the protein's van der Waals surface (Shrake–Rupley / Lee–Richards construction). Buried residues have near-zero SASA; fully exposed residues can exceed 200 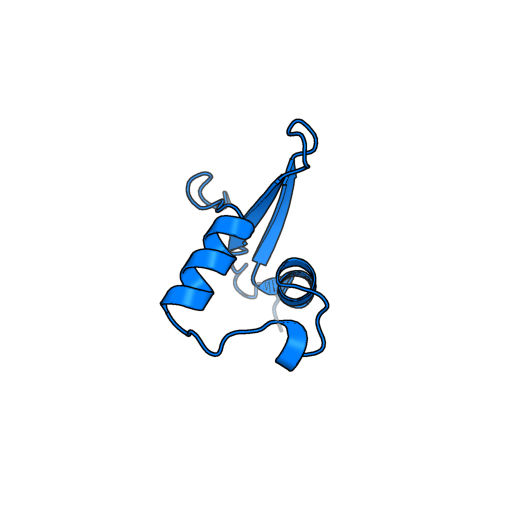Å². The total SASA scales roughly with the number of surface residues.

Ask how reliable the model is.

  · pLDDT (predicted Local Distance Difference Test) is AlphaFold's per-residue confidence score, ranging from 0 to 100. Values above 90 indicate high confidence (typically well-packed cores); 70–90 is confident; 50–70 low confidence; below 50 usually means the region is disordered or the prediction is unreliable there. AlphaFold stores pLDDT in the mmCIF B-factor column.

  · B-factor (Debye–Waller factor) reflects atomic displacement in the crystal lattice. It is an experimental observable (units Å²), not a prediction; low values mean the atom is pinned down, high values mean it moves or is heterogeneous across the crystal.

  · Predicted Aligned Error (PAE) is an AlphaFold confidence matrix: entry (i, j) is the expected error in the position of residue j, in ångströms, when the prediction is superimposed on the true structure at residue i. Low PAE within a block of residues means that block is internally rigid and well-predicted; high PAE between two blocks means their relative placement is uncertain even if each block individually is confident.

Place it in context: what it resembles, what it is annotated as, and how it looks.

  · Nearest PDB neighbors are the top structural matches found by Foldseek when searching this structure against the entire Protein Data Bank. Each hit reports a TM-score (0 to 1; >0.5 almost always implies the same fold) and an E-value. These are *structural* homologs — they may share no detectable sequence similarity.

  · Functional annotations link the protein to curated databases. InterPro entries identify conserved domain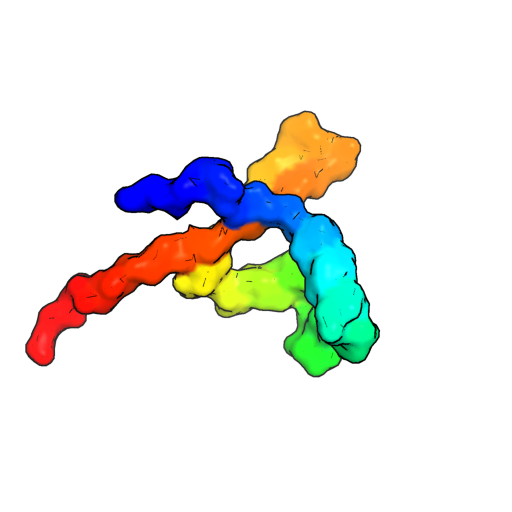s and families by matching the sequence against member-database signatures (Pfam, PROSITE, CDD, …). Gene Ontology (GO) terms describe molecular function, biological process, and cellular component in a controlled vocabulary. CATH places the structure in a hierarchical fold classification (Class/Architecture/Topology/Homologous-superfamily). The organism is the source species.

  · Three diagnostic plots accompany the record. The Cα contact map visualizes the tertiary structure as a 2D adjacency matrix (8 Å cutoff, sequence-local contacts suppressed). The Ramachandran plot shows the distribution of backbone (φ, ψ) torsions, with points in the α and β basins reflecting secondary structure content. The PAE plot shows AlphaFold's inter-residue confidence as a color matrix.

  · Six rendered views show the 3D structure from the faces of a cube — i.e. along ±x, ±y, ±z. Rendering representation is drawn randomly per protein from cartoon (secondary-structure ribbons), sticks (backbone bonds), or molecular surface; coloring is either N→C rainbow (blue at the N-terminus through red at the C-terminus) or one color per chain.